Protein AF-A0A5D4T471-F1 (afdb_monomer)

Mean predicted aligned error: 4.4 Å

Radius of gyration: 12.38 Å; Cα contacts (8 Å, |Δi|>4): 148; chains: 1; bounding box: 26×42×29 Å

pLDDT: mean 91.18, std 10.97, range [40.75, 97.69]

Organism: NCBI:txid79883

Solvent-accessible surface area (backbone atoms only — not comparable to full-atom values): 4492 Å² total; per-residue (Å²): 85,36,39,24,72,42,70,55,62,44,98,82,71,82,46,41,35,36,30,29,23,32,76,92,83,38,50,80,91,65,43,42,65,29,36,36,79,52,68,72,61,53,66,73,59,55,66,78,37,60,27,43,55,46,67,50,59,66,85,93,50,72,33,34,52,76,46,78,41,77,60,85,72,83,75,128

Sequence (76 aa):
MLVVIEKGYSSDYKEYWIKAYDPNNHSKEEAFRIVVQGEMVWNLIEKNKEYFSSYSREADKPWILDQIEHTKTEKE

Secondary structure (DSSP, 8-state):
-EEEEEEEE-TTSS-EEEEEE-TTT--GGG-EEEEESSHHHHHH--TT-EEEEEEE--TTSPEEEEEEEE------

Foldseek 3Di:
DWAFADWDADPVRPWTWTFIDDPVPDDSVPTFIETEPDPVVRVPDDHRFDWDFDWDDDDPGHIYTPDTGHDPPPPD

Structure (mmCIF, N/CA/C/O backbone):
data_AF-A0A5D4T471-F1
#
_entry.id   AF-A0A5D4T471-F1
#
loop_
_atom_site.group_PDB
_atom_site.id
_atom_site.type_symbol
_atom_site.label_atom_id
_atom_site.label_alt_id
_atom_site.label_comp_id
_atom_site.label_asym_id
_atom_site.label_entity_id
_atom_site.label_seq_id
_atom_site.pdbx_PDB_ins_code
_atom_site.Cartn_x
_atom_site.Cartn_y
_atom_site.Cartn_z
_atom_site.occupancy
_atom_site.B_iso_or_equiv
_atom_site.auth_seq_id
_atom_site.auth_comp_id
_atom_site.auth_asym_id
_atom_site.auth_atom_id
_atom_site.pdbx_PDB_model_num
ATOM 1 N N . MET 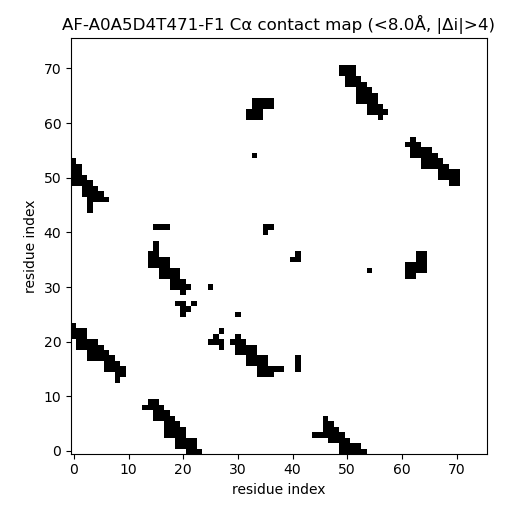A 1 1 ? 1.055 -4.898 -11.127 1.00 91.88 1 MET A N 1
ATOM 2 C CA . MET A 1 1 ? 0.924 -5.793 -9.948 1.00 91.88 1 MET A CA 1
ATOM 3 C C . MET A 1 1 ? 1.664 -5.125 -8.800 1.00 91.88 1 MET A C 1
ATOM 5 O O . MET A 1 1 ? 2.538 -4.317 -9.076 1.00 91.88 1 MET A O 1
ATOM 9 N N . LEU A 1 2 ? 1.336 -5.406 -7.542 1.00 95.19 2 LEU A N 1
ATOM 10 C CA . LEU A 1 2 ? 2.084 -4.874 -6.397 1.00 95.19 2 LEU A CA 1
ATOM 11 C C . LEU A 1 2 ? 2.393 -5.980 -5.403 1.00 95.19 2 LEU A C 1
ATOM 13 O O . LEU A 1 2 ? 1.484 -6.670 -4.946 1.00 95.19 2 LEU A O 1
ATOM 17 N N . VAL A 1 3 ? 3.664 -6.093 -5.027 1.00 96.62 3 VAL A N 1
ATOM 18 C CA . VAL A 1 3 ? 4.113 -6.937 -3.921 1.00 96.62 3 VAL A CA 1
ATOM 19 C C . VAL A 1 3 ? 4.291 -6.061 -2.690 1.00 96.62 3 VAL A C 1
ATOM 21 O O . VAL A 1 3 ? 5.146 -5.173 -2.656 1.00 9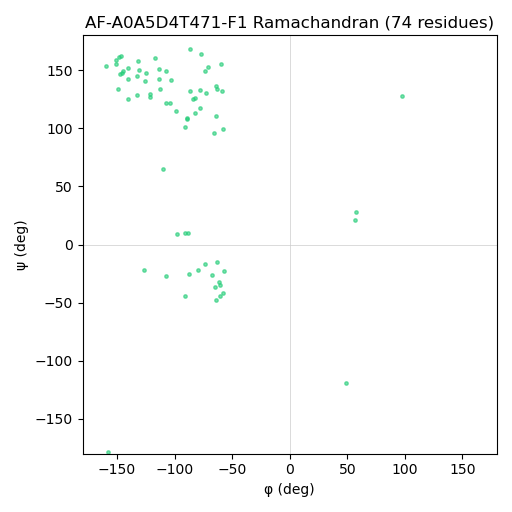6.62 3 VAL A O 1
ATOM 24 N N . VAL A 1 4 ? 3.480 -6.311 -1.666 1.00 97.19 4 VAL A N 1
ATOM 25 C CA . VAL A 1 4 ? 3.497 -5.536 -0.421 1.00 97.19 4 VAL A CA 1
ATOM 26 C C . VAL A 1 4 ? 4.575 -6.087 0.498 1.00 97.19 4 VAL A C 1
ATOM 28 O O . VAL A 1 4 ? 4.560 -7.267 0.832 1.00 97.19 4 VAL A O 1
ATOM 31 N N . ILE A 1 5 ? 5.498 -5.243 0.951 1.00 97.44 5 ILE A N 1
ATOM 32 C CA . ILE A 1 5 ? 6.580 -5.651 1.864 1.00 97.44 5 ILE A CA 1
ATOM 33 C C . ILE A 1 5 ? 6.370 -5.129 3.284 1.00 97.44 5 ILE A C 1
ATOM 35 O O . ILE A 1 5 ? 6.803 -5.751 4.253 1.00 97.44 5 ILE A O 1
ATOM 39 N N . GLU A 1 6 ? 5.664 -4.011 3.421 1.00 97.62 6 GLU A N 1
ATOM 40 C CA . GLU A 1 6 ? 5.391 -3.372 4.701 1.00 97.62 6 GLU A CA 1
ATOM 41 C C . GLU A 1 6 ? 4.063 -2.622 4.634 1.00 97.62 6 GLU A C 1
ATOM 43 O O . GLU A 1 6 ? 3.618 -2.216 3.561 1.00 97.62 6 GLU A O 1
ATOM 48 N N . LYS A 1 7 ? 3.430 -2.419 5.786 1.00 97.06 7 LYS A N 1
ATOM 49 C CA . LYS A 1 7 ? 2.289 -1.522 5.924 1.00 97.06 7 LYS A CA 1
ATOM 50 C C . LYS A 1 7 ? 2.330 -0.840 7.279 1.00 97.06 7 LYS A C 1
ATO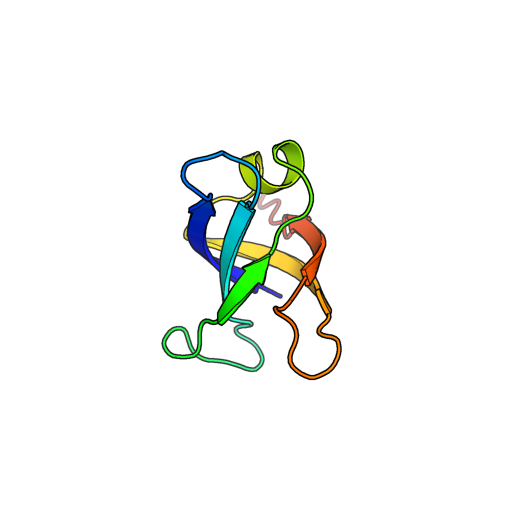M 52 O O . LYS A 1 7 ? 2.797 -1.438 8.248 1.00 97.06 7 LYS A O 1
ATOM 57 N N . GLY A 1 8 ? 1.816 0.378 7.343 1.00 96.62 8 GLY A N 1
ATOM 58 C CA . GLY A 1 8 ? 1.753 1.156 8.570 1.00 96.62 8 GLY A CA 1
ATOM 59 C C . GLY A 1 8 ? 0.679 2.228 8.503 1.00 96.62 8 GLY A C 1
ATOM 60 O O . GLY A 1 8 ? -0.049 2.349 7.516 1.00 96.62 8 GLY A O 1
ATOM 61 N N . TYR A 1 9 ? 0.592 3.001 9.575 1.00 96.19 9 TYR A N 1
ATOM 62 C CA . TYR A 1 9 ? -0.366 4.086 9.729 1.00 96.19 9 TYR A CA 1
ATOM 63 C C . TYR A 1 9 ? 0.234 5.205 10.593 1.00 96.19 9 TYR A C 1
ATOM 65 O O . TYR A 1 9 ? 1.249 4.994 11.264 1.00 96.19 9 TYR A O 1
ATOM 73 N N . SER A 1 10 ? -0.330 6.410 10.530 1.00 92.06 10 SER A N 1
ATOM 74 C CA . SER A 1 10 ? 0.065 7.534 11.389 1.00 92.06 10 SER A CA 1
ATOM 75 C C . SER A 1 10 ? -0.380 7.304 12.835 1.00 92.06 10 SER A C 1
ATOM 77 O O . SER A 1 10 ? -1.380 6.639 13.081 1.00 92.06 10 SER A O 1
ATOM 79 N N . SER A 1 11 ? 0.314 7.885 13.818 1.00 86.75 11 SER A N 1
ATOM 80 C CA . SER A 1 11 ? -0.019 7.700 15.244 1.00 86.75 11 SER A CA 1
ATOM 81 C C . SER A 1 11 ? -1.452 8.106 15.616 1.00 86.75 11 SER A C 1
ATOM 83 O O . SER A 1 11 ? -1.979 7.641 16.622 1.00 86.75 11 SER A O 1
ATOM 85 N N . ASP A 1 12 ? -2.076 8.977 14.819 1.00 89.62 12 ASP A N 1
ATOM 86 C CA . ASP A 1 12 ? -3.457 9.437 14.975 1.00 89.62 12 ASP A CA 1
ATOM 87 C C . ASP A 1 12 ? -4.468 8.696 14.080 1.00 89.62 12 ASP A C 1
ATOM 89 O O . ASP A 1 12 ? 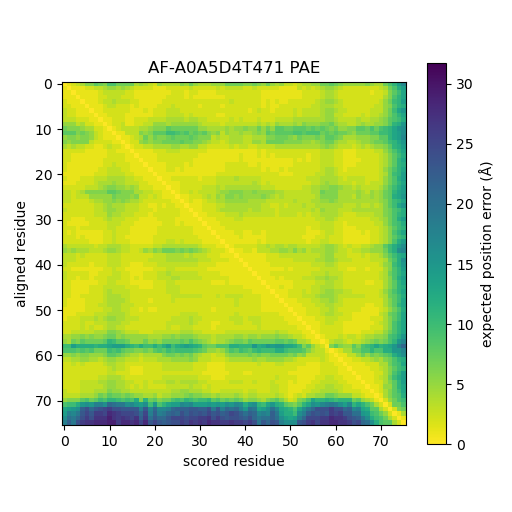-5.624 9.107 14.015 1.00 89.62 12 ASP A O 1
ATOM 93 N N . TYR A 1 13 ? -4.045 7.620 13.402 1.00 84.38 13 TYR A N 1
ATOM 94 C CA . TYR A 1 13 ? -4.864 6.777 12.520 1.00 84.38 13 TYR A CA 1
ATOM 95 C C . TYR A 1 13 ? -5.552 7.531 11.367 1.00 84.38 13 TYR A C 1
ATOM 97 O O . TYR A 1 13 ? -6.531 7.054 10.802 1.00 84.38 13 TYR A O 1
ATOM 105 N N . LYS A 1 14 ? -5.053 8.711 10.984 1.00 88.44 14 LYS A N 1
ATOM 106 C CA . LYS A 1 14 ? -5.607 9.468 9.849 1.00 88.44 14 LYS A CA 1
ATOM 107 C C . LYS A 1 14 ? -5.006 9.085 8.507 1.00 88.44 14 LYS A C 1
ATOM 109 O O . LYS A 1 14 ? -5.655 9.269 7.482 1.00 88.44 14 LYS A O 1
ATOM 114 N N . GLU A 1 15 ? -3.787 8.558 8.501 1.00 93.00 15 GLU A N 1
ATOM 115 C CA . GLU A 1 15 ? -3.108 8.138 7.282 1.00 93.00 15 GLU A CA 1
ATOM 116 C C . GLU A 1 15 ? -2.745 6.663 7.351 1.00 93.00 15 GLU A C 1
ATOM 118 O O . GLU A 1 15 ? -2.045 6.227 8.263 1.00 93.00 15 GLU A O 1
ATOM 123 N N . TYR A 1 16 ? -3.151 5.912 6.333 1.00 97.12 16 TYR A N 1
ATOM 124 C CA . TYR A 1 16 ? -2.800 4.511 6.152 1.00 97.12 16 TYR A CA 1
ATOM 125 C C . TYR A 1 16 ? -1.920 4.375 4.918 1.00 97.12 16 TYR A C 1
ATOM 127 O O . TYR A 1 16 ? -2.108 5.074 3.920 1.00 97.12 16 TYR A O 1
ATOM 135 N N . TRP A 1 17 ? -0.933 3.490 4.972 1.00 97.44 17 TRP A N 1
ATOM 136 C CA . TRP A 1 17 ? -0.002 3.318 3.866 1.00 97.44 17 TRP A CA 1
ATOM 137 C C . TRP A 1 17 ? 0.557 1.904 3.782 1.00 97.44 17 TRP A C 1
ATOM 139 O O . TRP A 1 17 ? 0.603 1.150 4.760 1.00 97.44 17 TRP A O 1
ATOM 149 N N . ILE A 1 18 ? 1.027 1.575 2.585 1.00 97.69 18 ILE A N 1
ATOM 150 C CA . ILE A 1 18 ? 1.769 0.357 2.273 1.00 97.69 18 ILE A CA 1
ATOM 151 C C . ILE A 1 18 ? 3.100 0.736 1.628 1.00 97.69 18 ILE A C 1
ATOM 153 O O . ILE A 1 18 ? 3.197 1.753 0.941 1.00 97.69 18 ILE A O 1
ATOM 157 N N . LYS A 1 19 ? 4.138 -0.063 1.864 1.00 97.56 19 LYS A N 1
ATOM 158 C CA . LYS A 1 19 ? 5.367 -0.046 1.074 1.00 97.56 19 LYS A CA 1
ATOM 159 C C . LYS A 1 19 ? 5.335 -1.257 0.160 1.00 97.56 19 LYS A C 1
ATOM 161 O O . LYS A 1 19 ? 5.215 -2.390 0.636 1.00 97.56 19 LYS A O 1
ATOM 166 N N . ALA A 1 20 ? 5.415 -1.011 -1.137 1.00 97.19 20 ALA A N 1
ATOM 167 C CA . ALA A 1 20 ? 5.277 -2.039 -2.153 1.00 97.19 20 ALA A CA 1
ATOM 168 C C . ALA A 1 20 ? 6.157 -1.721 -3.363 1.00 97.19 20 ALA A C 1
ATOM 170 O O . ALA A 1 20 ? 6.605 -0.588 -3.538 1.00 97.19 20 ALA A O 1
ATOM 171 N N . TYR A 1 21 ? 6.409 -2.729 -4.186 1.00 96.25 21 TYR A N 1
ATOM 172 C CA . TYR A 1 21 ? 7.055 -2.567 -5.484 1.00 96.25 21 TYR A CA 1
ATOM 173 C C . TYR A 1 21 ? 6.239 -3.298 -6.548 1.00 96.25 21 TYR A C 1
ATOM 175 O O . TYR A 1 21 ? 5.559 -4.284 -6.251 1.00 96.25 21 TYR A O 1
ATOM 183 N N . ASP A 1 22 ? 6.290 -2.797 -7.779 1.00 94.00 22 ASP A N 1
ATOM 184 C CA . ASP A 1 22 ? 5.736 -3.505 -8.930 1.00 94.00 22 ASP A CA 1
ATOM 185 C C . ASP A 1 22 ? 6.823 -4.410 -9.509 1.00 94.00 22 ASP A C 1
ATOM 187 O O . ASP A 1 22 ? 7.756 -3.878 -10.108 1.00 94.00 22 ASP A O 1
ATOM 191 N N . PR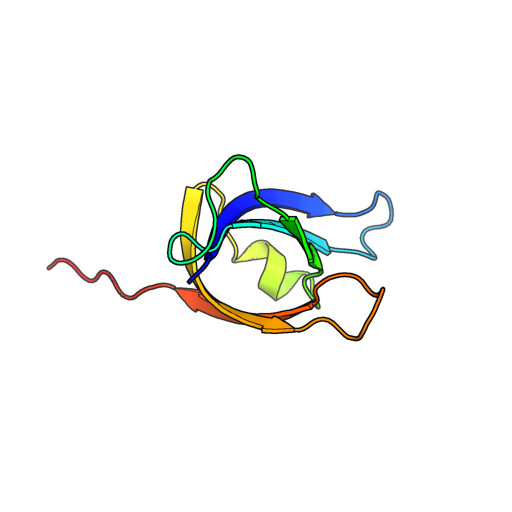O A 1 23 ? 6.726 -5.743 -9.368 1.00 93.50 23 PRO A N 1
ATOM 192 C CA . PRO A 1 23 ? 7.776 -6.662 -9.807 1.00 93.50 23 PRO A CA 1
ATOM 193 C C . PRO A 1 23 ? 8.019 -6.631 -11.322 1.00 93.50 23 PRO A C 1
ATOM 195 O O . PRO A 1 23 ? 9.037 -7.137 -11.783 1.00 93.50 23 PRO A O 1
ATOM 198 N N . ASN A 1 24 ? 7.107 -6.045 -12.106 1.00 92.00 24 ASN A N 1
ATOM 199 C CA . ASN A 1 24 ? 7.288 -5.904 -13.553 1.00 92.00 24 ASN A CA 1
ATOM 200 C C . ASN A 1 24 ? 8.199 -4.729 -13.927 1.00 92.00 24 ASN A C 1
ATOM 202 O O . ASN A 1 24 ? 8.734 -4.705 -15.030 1.00 92.00 24 ASN A O 1
ATOM 206 N N . ASN A 1 25 ? 8.337 -3.747 -13.034 1.00 90.88 25 ASN A N 1
ATOM 207 C CA . ASN A 1 25 ? 9.001 -2.474 -13.317 1.00 90.88 25 ASN A CA 1
ATOM 208 C C . ASN A 1 25 ? 10.112 -2.138 -12.314 1.00 90.88 25 ASN A C 1
ATOM 210 O O . ASN A 1 25 ? 10.988 -1.340 -12.626 1.00 90.88 25 ASN A O 1
ATOM 214 N N . HIS A 1 26 ? 10.068 -2.721 -11.117 1.00 93.25 26 HIS A N 1
ATOM 215 C CA . HIS A 1 26 ? 10.891 -2.342 -9.979 1.00 93.25 26 HIS A CA 1
ATOM 216 C C . HIS A 1 26 ? 11.358 -3.570 -9.200 1.00 93.25 26 HIS A C 1
ATOM 218 O O . HIS A 1 26 ? 10.669 -4.590 -9.116 1.00 93.25 26 HIS A O 1
ATOM 224 N N . SER A 1 27 ? 12.507 -3.423 -8.556 1.00 93.81 27 SER A N 1
ATOM 225 C CA . SER A 1 27 ? 13.052 -4.378 -7.596 1.00 93.81 27 SER A CA 1
ATOM 226 C C . SER A 1 27 ? 12.503 -4.112 -6.191 1.00 93.81 27 SER A C 1
ATOM 228 O O . SER A 1 27 ? 11.926 -3.059 -5.903 1.00 93.81 27 SER A O 1
ATOM 230 N N . LYS A 1 28 ? 12.721 -5.049 -5.265 1.00 93.75 28 LYS A N 1
ATOM 231 C CA . LYS A 1 28 ? 12.286 -4.903 -3.866 1.00 93.75 28 LYS A CA 1
ATOM 232 C C . LYS A 1 28 ?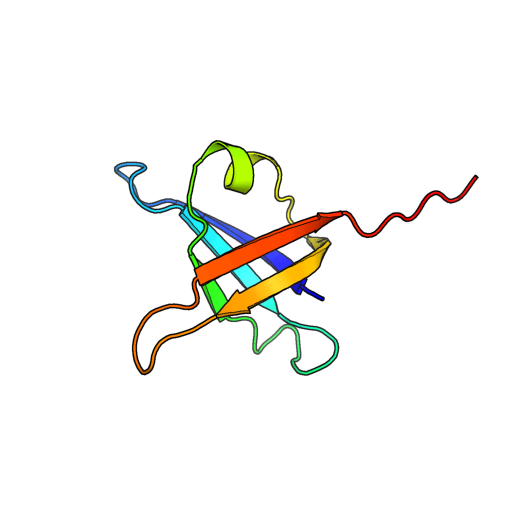 12.945 -3.705 -3.170 1.00 93.75 28 LYS A C 1
ATOM 234 O O . LYS A 1 28 ? 12.338 -3.076 -2.303 1.00 93.75 28 LYS A O 1
ATOM 239 N N . GLU A 1 29 ? 14.177 -3.394 -3.545 1.00 95.38 29 GLU A N 1
ATOM 240 C CA . GLU A 1 29 ? 14.978 -2.277 -3.041 1.00 95.38 29 GLU A CA 1
ATOM 241 C C . GLU A 1 29 ? 14.396 -0.921 -3.467 1.00 95.38 29 GLU A C 1
ATOM 243 O O . GLU A 1 29 ? 14.550 0.070 -2.757 1.00 95.38 29 GLU A O 1
ATOM 248 N N . GLU A 1 30 ? 13.666 -0.900 -4.583 1.00 94.94 30 GLU A N 1
ATOM 249 C CA . GLU A 1 30 ? 13.009 0.273 -5.167 1.00 94.94 30 GLU A CA 1
ATOM 250 C C . GLU A 1 30 ? 11.568 0.446 -4.655 1.00 94.94 30 GLU A C 1
ATOM 252 O O . GLU A 1 30 ? 10.807 1.271 -5.161 1.00 94.94 30 GLU A O 1
ATOM 257 N N . ALA A 1 31 ? 11.171 -0.327 -3.637 1.00 96.31 31 ALA A N 1
ATOM 258 C CA . ALA A 1 31 ? 9.835 -0.256 -3.070 1.00 96.31 31 ALA A CA 1
ATOM 259 C C . ALA A 1 31 ? 9.512 1.142 -2.529 1.00 96.31 31 ALA A C 1
ATOM 261 O O . ALA A 1 31 ? 10.250 1.727 -1.728 1.00 96.31 31 ALA A O 1
ATOM 262 N N . PHE A 1 32 ? 8.341 1.634 -2.908 1.00 95.00 32 PHE A N 1
ATOM 263 C CA . PHE A 1 32 ? 7.864 2.975 -2.619 1.00 95.00 32 PHE A CA 1
ATOM 264 C C . PHE A 1 32 ? 6.613 2.934 -1.744 1.00 95.00 32 PHE A C 1
ATOM 266 O O . PHE A 1 32 ? 5.942 1.908 -1.603 1.00 95.00 32 PHE A O 1
ATOM 273 N N . ARG A 1 33 ? 6.326 4.067 -1.098 1.00 95.81 33 ARG A N 1
ATOM 274 C CA . ARG A 1 33 ? 5.156 4.220 -0.233 1.00 95.81 33 ARG A CA 1
ATOM 275 C C . ARG A 1 33 ? 3.943 4.635 -1.058 1.00 95.81 33 ARG A C 1
ATOM 277 O O . ARG A 1 33 ? 4.025 5.588 -1.830 1.00 95.81 33 ARG A O 1
ATOM 284 N N . ILE A 1 34 ? 2.830 3.951 -0.826 1.00 96.75 34 ILE A N 1
ATOM 285 C CA . ILE A 1 34 ? 1.517 4.236 -1.402 1.00 96.75 34 ILE A CA 1
ATOM 286 C C . ILE A 1 34 ? 0.547 4.486 -0.251 1.00 96.75 34 ILE A C 1
ATOM 288 O O . ILE A 1 34 ? 0.481 3.707 0.703 1.00 96.75 34 ILE A O 1
ATOM 292 N N . VAL A 1 35 ? -0.181 5.592 -0.321 1.00 96.88 35 VAL A N 1
ATOM 293 C CA . VAL A 1 35 ? -1.242 5.952 0.618 1.00 96.88 35 VAL A CA 1
ATOM 294 C C . VAL A 1 35 ? -2.491 5.150 0.274 1.00 96.88 35 VAL A C 1
ATOM 296 O O . VAL A 1 35 ? -2.894 5.076 -0.885 1.00 96.88 35 VAL A O 1
ATOM 299 N N . VAL A 1 36 ? -3.109 4.559 1.292 1.00 96.62 36 VAL A N 1
ATOM 300 C CA . VAL A 1 36 ? -4.338 3.776 1.163 1.00 96.62 36 VAL A CA 1
ATOM 301 C C . VAL A 1 36 ? -5.486 4.580 1.749 1.00 96.62 36 VAL A C 1
ATOM 303 O O . VAL A 1 36 ? -5.459 4.955 2.922 1.00 96.62 36 VAL A O 1
ATOM 306 N N . GLN A 1 37 ? -6.499 4.853 0.932 1.00 93.06 37 GLN A N 1
ATOM 307 C CA . GLN A 1 37 ? -7.690 5.558 1.385 1.00 93.06 37 GLN A CA 1
ATOM 308 C C . GLN A 1 37 ? -8.649 4.571 2.055 1.00 93.06 37 GLN A C 1
ATOM 310 O O . GLN A 1 37 ? -9.209 3.686 1.414 1.00 93.06 37 GLN A O 1
ATOM 315 N N . GLY A 1 38 ? -8.833 4.740 3.363 1.00 90.56 38 GLY A N 1
ATOM 316 C CA . GLY A 1 38 ? -9.754 3.938 4.162 1.00 90.56 38 GLY A CA 1
ATOM 317 C C . GLY A 1 38 ? -9.083 2.782 4.903 1.00 90.56 38 GLY A C 1
ATOM 318 O O . GLY A 1 38 ? -8.410 1.927 4.327 1.00 90.56 38 GLY A O 1
ATOM 319 N N . GLU A 1 39 ? -9.347 2.730 6.206 1.00 93.81 39 GLU A N 1
ATOM 320 C CA . GLU A 1 39 ? -8.843 1.699 7.114 1.00 93.81 39 GLU A CA 1
ATOM 321 C C . GLU A 1 39 ? -9.247 0.284 6.681 1.00 93.81 39 GLU A C 1
ATOM 323 O O . GLU A 1 39 ? -8.433 -0.635 6.721 1.00 93.81 39 GLU A O 1
ATOM 328 N N . MET A 1 40 ? -10.496 0.100 6.235 1.00 92.50 40 MET A N 1
ATOM 329 C CA . MET A 1 40 ? -11.006 -1.218 5.843 1.00 92.50 40 MET A CA 1
ATOM 330 C C . MET A 1 40 ? -10.198 -1.822 4.695 1.00 92.50 40 MET A C 1
ATOM 332 O O . MET A 1 40 ? -9.822 -2.988 4.765 1.00 92.50 40 MET A O 1
ATOM 336 N N . VAL A 1 41 ? -9.875 -1.023 3.672 1.00 93.62 41 VAL A N 1
ATOM 337 C CA . VAL A 1 41 ? -9.041 -1.470 2.548 1.00 93.62 41 VAL A CA 1
ATOM 338 C C . VAL A 1 41 ? -7.645 -1.820 3.056 1.00 93.62 41 VAL A C 1
ATOM 340 O O . VAL A 1 41 ? -7.140 -2.902 2.780 1.00 93.62 41 VAL A O 1
ATOM 343 N N . TRP A 1 42 ? -7.045 -0.951 3.870 1.00 96.62 42 TRP A N 1
ATOM 344 C CA . TRP A 1 42 ? -5.716 -1.180 4.439 1.00 96.62 42 TRP A CA 1
ATOM 345 C C . TRP A 1 42 ? -5.629 -2.438 5.326 1.00 96.62 42 TRP A C 1
ATOM 347 O O . TRP A 1 42 ? -4.610 -3.141 5.330 1.00 96.62 42 TRP A O 1
ATOM 357 N N . ASN A 1 43 ? -6.695 -2.758 6.060 1.00 94.88 43 ASN A N 1
ATOM 358 C CA . ASN A 1 43 ? -6.772 -3.949 6.903 1.00 94.88 43 ASN A CA 1
ATOM 359 C C . ASN A 1 43 ? -6.730 -5.245 6.087 1.00 94.88 43 ASN A C 1
ATOM 361 O O . ASN A 1 43 ? -6.074 -6.192 6.519 1.00 94.88 43 ASN A O 1
ATOM 365 N N . LEU A 1 44 ? -7.346 -5.261 4.901 1.00 93.88 44 LEU A N 1
ATOM 366 C CA . LEU A 1 44 ? -7.370 -6.418 3.995 1.00 93.88 44 LEU A CA 1
ATOM 367 C C . LEU A 1 44 ? -6.031 -6.667 3.283 1.00 93.88 44 LEU A C 1
ATOM 369 O O . LEU A 1 44 ? -5.797 -7.753 2.759 1.00 93.88 44 LEU A O 1
ATOM 373 N N . ILE A 1 45 ? -5.135 -5.679 3.270 1.00 95.88 45 ILE A N 1
ATOM 374 C CA . ILE A 1 45 ? -3.827 -5.815 2.630 1.00 95.88 45 ILE A CA 1
ATOM 375 C C . ILE A 1 45 ? -2.856 -6.530 3.571 1.00 95.88 45 ILE A C 1
ATOM 377 O O . ILE A 1 45 ? -2.611 -6.100 4.700 1.00 95.88 45 ILE A O 1
ATOM 381 N N . GLU A 1 46 ? -2.235 -7.596 3.092 1.00 96.00 46 GLU A N 1
ATOM 382 C CA . GLU A 1 46 ? -1.274 -8.407 3.827 1.00 96.00 46 GLU 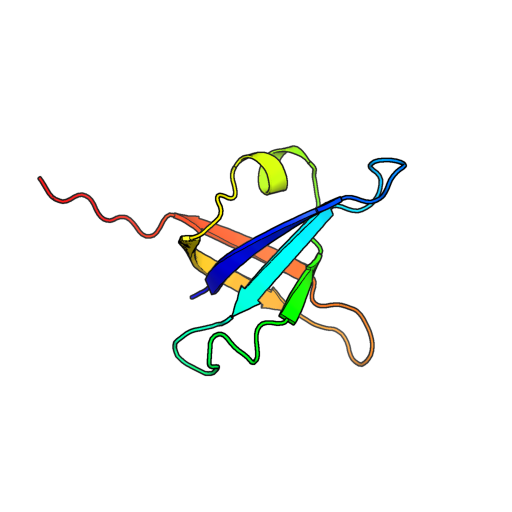A CA 1
ATOM 383 C C . GLU A 1 46 ? 0.154 -8.174 3.323 1.00 96.00 46 GLU A C 1
ATOM 385 O O . GLU A 1 46 ? 0.403 -7.910 2.146 1.00 96.00 46 GLU A O 1
ATOM 390 N N . LYS A 1 47 ? 1.125 -8.309 4.231 1.00 96.19 47 LYS A N 1
ATOM 391 C CA . LYS A 1 47 ? 2.549 -8.274 3.877 1.00 96.19 47 LYS A CA 1
ATOM 392 C C . LYS A 1 47 ? 2.951 -9.569 3.166 1.00 96.19 47 LYS A C 1
ATOM 394 O O . LYS A 1 47 ? 2.443 -10.639 3.483 1.00 96.19 47 LYS A O 1
ATOM 399 N N . ASN A 1 48 ? 3.932 -9.472 2.275 1.00 94.25 48 ASN A N 1
ATOM 400 C CA . ASN A 1 48 ? 4.458 -10.551 1.435 1.00 94.25 48 ASN A CA 1
ATOM 401 C C . ASN A 1 48 ? 3.398 -11.216 0.540 1.00 94.25 48 ASN A C 1
ATOM 403 O O . ASN A 1 48 ? 3.516 -12.394 0.203 1.00 94.25 48 ASN A O 1
ATOM 407 N N . LYS A 1 49 ? 2.361 -10.463 0.167 1.00 95.06 49 LYS A N 1
ATOM 408 C CA . LYS A 1 49 ? 1.354 -10.869 -0.812 1.00 95.06 49 LYS A CA 1
ATOM 409 C C . LYS A 1 49 ? 1.456 -9.998 -2.055 1.00 95.06 49 LYS A C 1
ATOM 411 O O . LYS A 1 49 ? 1.881 -8.842 -1.990 1.00 95.06 49 LYS A O 1
ATOM 416 N N . GLU A 1 50 ? 1.066 -10.591 -3.173 1.00 95.12 50 GLU A N 1
ATOM 417 C CA . GLU A 1 50 ? 0.960 -9.922 -4.459 1.00 95.12 50 GLU A CA 1
ATOM 418 C C . GLU A 1 50 ? -0.505 -9.621 -4.769 1.00 95.12 50 GLU A C 1
ATOM 420 O O . GLU A 1 50 ? -1.389 -10.433 -4.490 1.00 95.12 50 GLU A O 1
ATOM 425 N N . TYR A 1 51 ? -0.744 -8.452 -5.354 1.00 95.44 51 TYR A N 1
ATOM 426 C CA . TYR A 1 51 ? -2.072 -7.970 -5.694 1.00 95.44 51 TYR A CA 1
ATOM 427 C C . TYR A 1 51 ? -2.125 -7.431 -7.122 1.00 95.44 51 TYR A C 1
ATOM 429 O O . TYR A 1 51 ? -1.197 -6.759 -7.599 1.00 95.44 51 TYR A O 1
ATOM 437 N N . PHE A 1 52 ? -3.263 -7.646 -7.779 1.00 95.00 52 PHE A N 1
ATOM 438 C CA . PHE A 1 52 ? -3.645 -6.830 -8.922 1.00 95.00 52 PHE A CA 1
ATOM 439 C C . PHE A 1 52 ? -4.059 -5.456 -8.395 1.00 95.00 52 PHE A C 1
ATOM 441 O O . PHE A 1 52 ? -4.769 -5.356 -7.402 1.00 95.00 52 PHE A O 1
ATOM 448 N N . SER A 1 53 ? -3.525 -4.386 -8.969 1.00 94.00 53 SER A N 1
ATOM 449 C CA . SER A 1 53 ? -3.692 -3.051 -8.396 1.00 94.00 53 SER A CA 1
ATOM 450 C C . SER A 1 53 ? -3.449 -1.959 -9.419 1.00 94.00 53 SER A C 1
ATOM 452 O O . SER A 1 53 ? -2.678 -2.139 -10.366 1.00 94.00 53 SER A O 1
ATOM 454 N N . SER A 1 54 ? -4.084 -0.816 -9.174 1.00 94.62 54 SER A N 1
ATOM 455 C CA . SER A 1 54 ? -3.818 0.448 -9.846 1.00 94.62 54 SER A CA 1
ATOM 456 C C . SER A 1 54 ? -3.528 1.520 -8.806 1.00 94.62 54 SER A C 1
ATOM 458 O O . SER A 1 54 ? -4.137 1.567 -7.733 1.00 94.62 54 SER A O 1
ATOM 460 N N . TYR A 1 55 ? -2.571 2.373 -9.126 1.00 94.75 55 TYR A N 1
ATOM 461 C CA . TYR A 1 55 ? -2.139 3.453 -8.263 1.00 94.75 55 TYR A CA 1
ATOM 462 C C . TYR A 1 55 ? -1.700 4.625 -9.128 1.00 94.75 55 TYR A C 1
ATOM 464 O O . TYR A 1 55 ? -1.153 4.451 -10.221 1.00 94.75 55 TYR A O 1
ATOM 472 N N . SER A 1 56 ? -1.924 5.822 -8.618 1.00 94.12 56 SER A N 1
ATOM 473 C CA . SER A 1 56 ? -1.680 7.057 -9.341 1.00 94.12 56 SER A CA 1
ATOM 474 C C . SER A 1 56 ? -0.902 8.036 -8.477 1.00 94.12 56 SER A C 1
ATOM 476 O O . SER A 1 56 ? -0.840 7.934 -7.249 1.00 94.12 56 SER A O 1
ATOM 478 N N . ARG A 1 57 ? -0.232 8.975 -9.139 1.00 92.88 57 ARG A N 1
ATOM 479 C CA . ARG A 1 57 ? 0.470 10.069 -8.479 1.00 92.88 57 ARG A CA 1
ATOM 480 C C . ARG A 1 57 ? 0.278 11.336 -9.283 1.00 92.88 57 ARG A C 1
ATOM 482 O O . ARG A 1 57 ? 0.627 11.389 -10.459 1.00 92.88 57 ARG A O 1
ATOM 489 N N . GLU A 1 58 ? -0.219 12.371 -8.623 1.00 91.19 58 GLU A N 1
ATOM 490 C CA . GLU A 1 58 ? -0.273 13.714 -9.187 1.00 91.19 58 GLU A CA 1
ATOM 491 C C . GLU A 1 58 ? 1.023 14.464 -8.859 1.00 91.19 58 GLU A C 1
ATOM 493 O O . GLU A 1 58 ? 1.230 14.870 -7.715 1.00 91.19 58 GLU A O 1
ATOM 498 N N . ALA A 1 59 ? 1.883 14.670 -9.860 1.00 87.94 59 ALA A N 1
ATOM 499 C CA . ALA A 1 59 ? 3.126 15.441 -9.735 1.00 87.94 59 ALA A CA 1
ATOM 500 C C . ALA A 1 59 ? 3.982 15.020 -8.513 1.00 87.94 59 ALA A C 1
ATOM 502 O O . ALA A 1 59 ? 4.402 13.864 -8.431 1.00 87.94 59 ALA A O 1
ATOM 503 N N . ASP A 1 60 ? 4.221 15.945 -7.577 1.00 86.25 60 ASP A N 1
ATOM 504 C CA . ASP A 1 60 ? 5.043 15.764 -6.370 1.00 86.25 60 ASP A CA 1
ATOM 505 C C . ASP A 1 60 ? 4.262 15.225 -5.156 1.00 86.25 60 ASP A C 1
ATOM 507 O O . ASP A 1 60 ? 4.770 15.210 -4.032 1.00 86.25 60 ASP A O 1
ATOM 511 N N . LYS A 1 61 ? 3.007 14.794 -5.341 1.00 89.38 61 LYS A N 1
ATOM 512 C CA . LYS A 1 61 ? 2.217 14.187 -4.261 1.00 89.38 61 LYS A CA 1
ATOM 513 C C . LYS A 1 61 ? 2.641 12.733 -3.995 1.00 89.38 61 LYS A C 1
ATOM 515 O O . LYS A 1 61 ? 3.305 12.111 -4.825 1.00 89.38 61 LYS A O 1
ATOM 520 N N . PRO A 1 62 ? 2.261 12.151 -2.845 1.00 90.12 62 PRO A N 1
ATOM 521 C CA . PRO A 1 62 ? 2.409 10.719 -2.613 1.00 90.12 62 PRO A CA 1
ATOM 522 C C . PRO A 1 62 ? 1.625 9.890 -3.637 1.00 90.12 62 PRO A C 1
ATOM 524 O O . PRO A 1 62 ? 0.613 10.343 -4.171 1.00 90.12 62 PRO A O 1
ATOM 527 N N . TRP A 1 63 ? 2.063 8.652 -3.864 1.00 95.12 63 TRP A N 1
ATOM 528 C CA . TRP A 1 63 ? 1.258 7.675 -4.592 1.00 95.12 63 TRP A CA 1
ATOM 529 C C . TRP A 1 63 ? -0.015 7.366 -3.811 1.00 95.12 63 TRP A C 1
ATOM 531 O O . TRP A 1 63 ? 0.052 7.151 -2.599 1.00 95.12 63 TRP A O 1
ATOM 541 N N . ILE A 1 64 ? -1.148 7.309 -4.500 1.00 95.62 64 ILE A N 1
ATOM 542 C CA . ILE A 1 64 ? -2.445 6.936 -3.943 1.00 95.62 64 ILE A CA 1
ATOM 543 C C . ILE A 1 64 ? -2.859 5.597 -4.548 1.00 95.62 64 ILE A C 1
ATOM 545 O O . ILE A 1 64 ? -2.716 5.376 -5.751 1.00 95.62 64 ILE A O 1
ATOM 549 N N . LEU A 1 65 ? -3.330 4.686 -3.701 1.00 96.19 65 LEU A N 1
ATOM 550 C CA . LEU A 1 65 ? -3.902 3.422 -4.137 1.00 96.19 65 LEU A CA 1
ATOM 551 C C . LEU A 1 65 ? -5.323 3.673 -4.641 1.00 96.19 65 LEU A C 1
ATOM 553 O O . LEU A 1 65 ? -6.183 4.069 -3.856 1.00 96.19 65 LEU A O 1
ATOM 557 N N . ASP A 1 66 ? -5.558 3.408 -5.923 1.00 95.25 66 ASP A N 1
ATOM 558 C CA . ASP A 1 66 ? -6.874 3.588 -6.538 1.00 95.25 66 ASP A CA 1
ATOM 559 C C . ASP A 1 66 ? -7.699 2.299 -6.446 1.00 95.25 66 ASP A C 1
ATOM 561 O O . ASP A 1 66 ? -8.878 2.330 -6.097 1.00 95.25 66 ASP A O 1
ATOM 565 N N . GLN A 1 67 ? -7.077 1.151 -6.743 1.00 94.06 67 GLN A N 1
ATOM 566 C CA . GLN A 1 67 ? -7.712 -0.169 -6.688 1.00 94.06 67 GLN A CA 1
ATOM 567 C C . GLN A 1 67 ? -6.717 -1.242 -6.251 1.00 94.06 67 GLN A C 1
ATOM 569 O O . GLN A 1 67 ? -5.526 -1.178 -6.569 1.0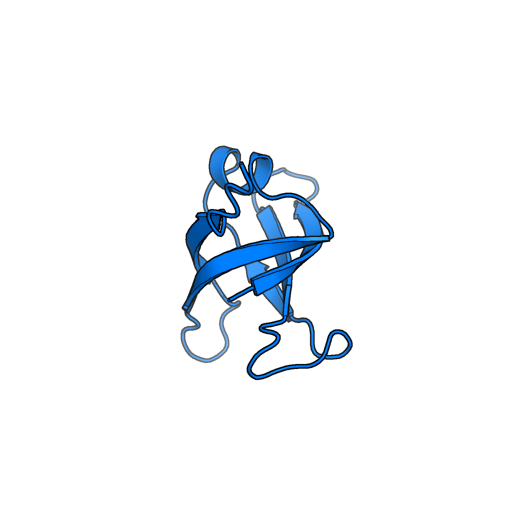0 94.06 67 GLN A O 1
ATOM 574 N N . ILE A 1 68 ? -7.220 -2.252 -5.541 1.00 94.12 68 ILE A N 1
ATOM 575 C CA . ILE A 1 68 ? -6.448 -3.425 -5.142 1.00 94.12 68 ILE A CA 1
ATOM 576 C C . ILE A 1 68 ? -7.339 -4.661 -5.055 1.00 94.12 68 ILE A C 1
ATOM 578 O O . ILE A 1 68 ? -8.420 -4.629 -4.472 1.00 94.12 68 ILE A O 1
ATOM 582 N N . GLU A 1 69 ? -6.865 -5.758 -5.627 1.00 93.81 69 GLU A N 1
ATOM 583 C CA . GLU A 1 69 ? -7.559 -7.034 -5.707 1.00 93.81 69 GLU A CA 1
ATOM 584 C C . GLU A 1 69 ? -6.559 -8.171 -5.494 1.00 93.81 69 GLU A C 1
ATOM 586 O O . GLU A 1 69 ? -5.410 -8.116 -5.945 1.00 93.81 69 GLU A O 1
ATOM 591 N N . HIS A 1 70 ? -6.983 -9.227 -4.802 1.00 90.19 70 HIS A N 1
ATOM 592 C CA . HIS A 1 70 ? -6.164 -10.428 -4.687 1.00 90.19 70 HIS A CA 1
ATOM 593 C C . HIS A 1 70 ? -5.966 -11.048 -6.070 1.00 90.19 70 HIS A C 1
ATOM 595 O O . HIS A 1 70 ? -6.926 -11.248 -6.817 1.00 90.19 70 HIS A O 1
ATOM 601 N N . THR A 1 71 ? -4.727 -11.414 -6.397 1.00 82.06 71 THR A N 1
ATOM 602 C CA . THR A 1 71 ? -4.478 -12.284 -7.544 1.00 82.06 71 THR A CA 1
ATOM 603 C C . THR A 1 71 ? -5.142 -13.625 -7.244 1.00 82.06 71 THR A C 1
ATOM 605 O O . THR A 1 71 ? -4.743 -14.335 -6.319 1.00 82.06 71 THR A O 1
ATOM 608 N N . LYS A 1 72 ? -6.218 -13.961 -7.970 1.00 69.00 72 LYS A N 1
ATOM 609 C CA . LYS A 1 72 ? -6.856 -15.277 -7.861 1.00 69.00 72 LYS A CA 1
ATOM 610 C C . LYS A 1 72 ? -5.811 -16.334 -8.189 1.00 69.00 72 LYS A C 1
ATOM 612 O O . LYS A 1 72 ? -5.528 -16.605 -9.349 1.00 69.00 72 LYS A O 1
ATOM 617 N N . THR A 1 73 ? -5.240 -16.921 -7.152 1.00 58.91 73 THR A N 1
ATOM 618 C CA . THR A 1 73 ? -4.492 -18.163 -7.262 1.00 58.91 73 THR A CA 1
ATOM 619 C C . THR A 1 73 ? -5.338 -19.222 -6.575 1.00 58.91 73 THR A C 1
ATOM 621 O O . THR A 1 73 ? -4.988 -19.730 -5.515 1.00 58.91 73 THR A O 1
ATOM 624 N N . GLU A 1 74 ? -6.510 -19.504 -7.149 1.00 49.69 74 GLU A N 1
ATOM 625 C CA . GLU A 1 74 ? -7.155 -20.795 -6.933 1.00 49.69 74 GLU A CA 1
ATOM 626 C C . GLU A 1 74 ? -6.230 -21.827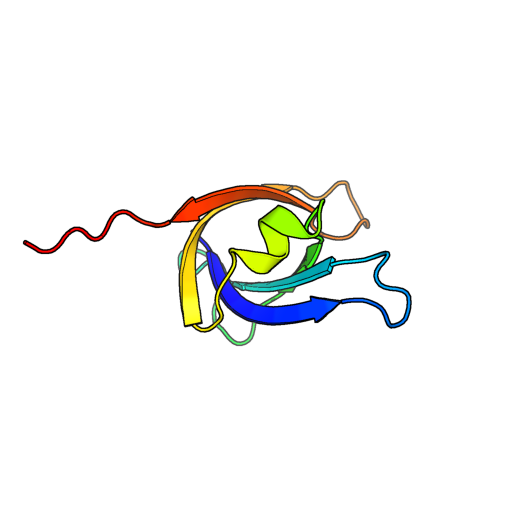 -7.584 1.00 49.69 74 GLU A C 1
ATOM 628 O O . GLU A 1 74 ? -6.209 -21.998 -8.800 1.00 49.69 74 GLU A O 1
ATOM 633 N N . LYS A 1 75 ? -5.364 -22.440 -6.777 1.00 45.47 75 LYS A N 1
ATOM 634 C CA . LYS A 1 75 ? -4.903 -23.790 -7.078 1.00 45.47 75 LYS A CA 1
ATOM 635 C C . LYS A 1 75 ? -5.875 -24.717 -6.365 1.00 45.47 75 LYS A C 1
ATOM 637 O O . LYS A 1 75 ? -5.806 -24.828 -5.141 1.00 45.47 75 LYS A O 1
ATOM 642 N N . GLU A 1 76 ? -6.811 -25.266 -7.136 1.00 40.75 76 GLU A N 1
ATOM 643 C CA . GLU A 1 76 ? -7.441 -26.554 -6.822 1.00 40.75 76 GLU A CA 1
ATOM 644 C C . GLU A 1 76 ? -6.372 -27.636 -6.607 1.00 40.75 76 GLU A C 1
ATOM 646 O O . GLU A 1 76 ? -5.305 -27.565 -7.271 1.00 40.75 76 GLU A O 1
#

Nearest PDB structures (foldseek):
  1t9h-assembly1_A  TM=4.581E-01  e=2.798E-01  Bacillus subtilis
  6zhm-assembly1_A  TM=4.966E-01  e=5.428E-01  Staphylococcus aureus subsp. aureus USA300
  6zhl-assembly1_A  TM=4.442E-01  e=4.812E-01  Staphylococcus aureus subsp. aureus USA300
  3k0x-assembly1_A  TM=6.705E-01  e=3.512E+00  Schizosaccharomyces pombe
  6zjo-assembly1_A  TM=4.269E-01  e=7.335E-01  Staphylococcus aureus subsp. aureus USA300_FPR3757